Protein AF-A0A5K1EPN8-F1 (afdb_monomer_lite)

InterPro domains:
  IPR013103 Reverse transcriptase, RNA-dependent DNA polymerase [PF07727] (4-87)

Structure (mmCIF, N/CA/C/O backbone):
data_AF-A0A5K1EPN8-F1
#
_entry.id   AF-A0A5K1EPN8-F1
#
loop_
_atom_site.group_PDB
_atom_site.id
_atom_site.type_symbol
_atom_site.label_atom_id
_atom_site.label_alt_id
_atom_site.label_comp_id
_atom_site.label_asym_id
_atom_site.label_entity_id
_atom_site.label_seq_id
_atom_site.pdbx_PDB_ins_code
_atom_site.Cartn_x
_atom_site.Cartn_y
_atom_site.Cartn_z
_atom_site.occupancy
_atom_site.B_iso_or_equiv
_atom_site.auth_seq_id
_atom_site.auth_comp_id
_atom_site.auth_asym_id
_atom_site.auth_atom_id
_atom_site.pdbx_PDB_model_num
ATOM 1 N N . MET A 1 1 ? -14.863 -2.060 19.310 1.00 61.34 1 MET A N 1
ATOM 2 C CA . MET A 1 1 ? -14.742 -3.478 19.714 1.00 61.34 1 MET A CA 1
ATOM 3 C C . MET A 1 1 ? -13.279 -3.882 19.564 1.00 61.34 1 MET A C 1
ATOM 5 O O . MET A 1 1 ? -12.723 -3.633 18.499 1.00 61.34 1 MET A O 1
ATOM 9 N N . TYR A 1 2 ? -12.636 -4.399 20.612 1.00 72.69 2 TYR A N 1
ATOM 10 C CA . TYR A 1 2 ? -11.246 -4.876 20.567 1.00 72.69 2 TYR A CA 1
ATOM 11 C C . TYR A 1 2 ? -11.211 -6.408 20.641 1.00 72.69 2 TYR A C 1
ATOM 13 O O . TYR A 1 2 ? -12.143 -7.034 21.139 1.00 72.69 2 TYR A O 1
ATOM 21 N N . THR A 1 3 ? -10.145 -7.013 20.128 1.00 82.75 3 THR A N 1
ATOM 22 C CA . THR A 1 3 ? -9.907 -8.461 20.173 1.00 82.75 3 THR A CA 1
ATOM 23 C C . THR A 1 3 ? -8.690 -8.739 21.043 1.00 82.75 3 THR A C 1
ATOM 25 O O . THR A 1 3 ? -7.659 -8.088 20.884 1.00 82.75 3 THR A O 1
ATOM 28 N N . ILE A 1 4 ? -8.780 -9.713 21.945 1.00 88.75 4 ILE A N 1
ATOM 29 C CA . ILE A 1 4 ? -7.656 -10.132 22.789 1.00 88.75 4 ILE A CA 1
ATOM 30 C C . ILE A 1 4 ? -6.889 -11.234 22.057 1.00 88.75 4 ILE A C 1
ATOM 32 O O . ILE A 1 4 ? -7.480 -12.209 21.595 1.00 88.75 4 ILE A O 1
ATOM 36 N N . LYS A 1 5 ? -5.573 -11.071 21.918 1.00 90.00 5 LYS A N 1
ATOM 37 C CA . LYS A 1 5 ? -4.678 -12.154 21.510 1.00 90.00 5 LYS A CA 1
ATOM 38 C C . LYS A 1 5 ? -4.115 -12.817 22.755 1.00 90.00 5 LYS A C 1
ATOM 40 O O . LYS A 1 5 ? -3.587 -12.123 23.622 1.00 90.00 5 LYS A O 1
ATOM 45 N N . TYR A 1 6 ? -4.214 -14.137 22.803 1.00 95.12 6 TYR A N 1
ATOM 46 C CA . TYR A 1 6 ? -3.684 -14.964 23.879 1.00 95.12 6 TYR A CA 1
ATOM 47 C C . TYR A 1 6 ? -2.429 -15.698 23.408 1.00 95.12 6 TYR A C 1
ATOM 49 O O . TYR A 1 6 ? -2.304 -16.042 22.231 1.00 95.12 6 TYR A O 1
ATOM 57 N N . LYS A 1 7 ? -1.507 -15.932 24.336 1.00 92.62 7 LYS A N 1
ATOM 58 C CA . LYS A 1 7 ? -0.352 -16.807 24.149 1.00 92.62 7 LYS A CA 1
ATOM 59 C C . LYS A 1 7 ? -0.788 -18.283 24.197 1.00 92.62 7 LYS A C 1
ATOM 61 O O . LYS A 1 7 ? -1.894 -18.573 24.655 1.00 92.62 7 LYS A O 1
ATOM 66 N N . PRO A 1 8 ? 0.073 -19.233 23.780 1.00 92.94 8 PRO A N 1
ATOM 67 C CA . PRO A 1 8 ? -0.227 -20.665 23.875 1.00 92.94 8 PRO A CA 1
ATOM 68 C C . PRO A 1 8 ? -0.536 -21.157 25.299 1.00 92.94 8 PRO A C 1
ATOM 70 O O . PRO A 1 8 ? -1.241 -22.145 25.455 1.00 92.94 8 PRO A O 1
ATOM 73 N N . ASP A 1 9 ? -0.038 -20.462 26.326 1.00 93.06 9 ASP A N 1
ATOM 74 C CA . ASP A 1 9 ? -0.295 -20.743 27.746 1.00 93.06 9 ASP A CA 1
ATOM 75 C C . ASP A 1 9 ? -1.625 -20.156 28.269 1.00 93.06 9 ASP A C 1
ATOM 77 O O . ASP A 1 9 ? -1.941 -20.290 29.448 1.00 93.06 9 ASP A O 1
ATOM 81 N N . GLY A 1 10 ? -2.407 -19.488 27.412 1.00 90.75 10 GLY A N 1
ATOM 82 C CA . GLY A 1 10 ? -3.677 -18.854 27.772 1.00 90.75 10 GLY A CA 1
ATOM 83 C C . GLY A 1 10 ? -3.547 -17.465 28.407 1.00 90.75 10 GLY A C 1
ATOM 84 O O . GLY A 1 10 ? 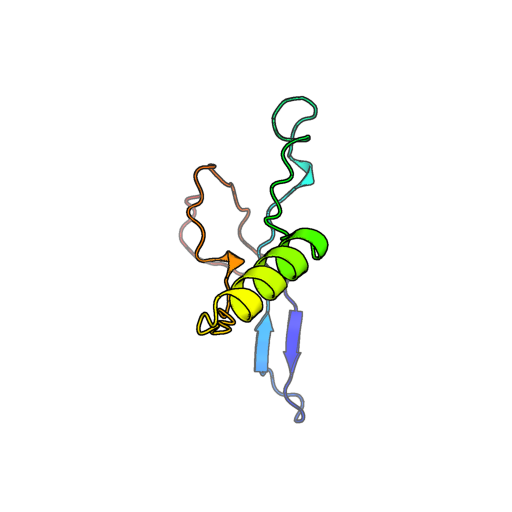-4.564 -16.814 28.644 1.00 90.75 10 GLY A O 1
ATOM 85 N N . SER A 1 11 ? -2.330 -16.963 28.642 1.00 93.75 11 SER A N 1
ATOM 86 C CA . SER A 1 11 ? -2.123 -15.594 29.126 1.00 93.75 11 SER A CA 1
ATOM 87 C C . SER A 1 11 ? -2.361 -14.558 28.021 1.00 93.75 11 SER A C 1
ATOM 89 O O . SER A 1 11 ? -2.240 -14.843 26.827 1.00 93.75 11 SER A O 1
ATOM 91 N N . VAL A 1 12 ? -2.717 -13.328 28.400 1.00 91.62 12 VAL A N 1
ATOM 92 C CA . VAL A 1 12 ? -2.949 -12.241 27.436 1.00 91.62 12 VAL A CA 1
ATOM 93 C C . VAL A 1 12 ? -1.619 -11.819 26.798 1.00 91.62 12 VAL A C 1
ATOM 95 O O . VAL A 1 12 ? -0.701 -11.373 27.481 1.00 91.62 12 VAL A O 1
ATOM 98 N N . GLU A 1 13 ? -1.512 -11.945 25.472 1.00 91.88 13 GLU A N 1
ATOM 99 C CA . GLU A 1 13 ? -0.378 -11.449 24.679 1.00 91.88 13 GLU A CA 1
ATOM 100 C C . GLU A 1 13 ? -0.533 -9.948 24.415 1.00 91.88 13 GLU A C 1
ATOM 102 O O . GLU A 1 13 ? 0.390 -9.174 24.654 1.00 91.88 13 GLU A O 1
ATOM 107 N N . ARG A 1 14 ? -1.695 -9.535 23.885 1.00 87.06 14 ARG A N 1
ATOM 108 C CA . ARG A 1 14 ? -1.993 -8.132 23.548 1.00 87.06 14 ARG A CA 1
ATOM 109 C C . ARG A 1 14 ? -3.470 -7.893 23.259 1.00 87.06 14 ARG A C 1
ATOM 111 O O . ARG A 1 14 ? -4.150 -8.743 22.685 1.00 87.06 14 ARG A O 1
ATOM 118 N N . TYR A 1 15 ? -3.921 -6.674 23.533 1.00 83.62 15 TYR A N 1
ATOM 119 C CA . TYR A 1 15 ? -5.199 -6.151 23.057 1.00 83.62 15 TYR A CA 1
ATOM 120 C C . TYR A 1 15 ? -5.013 -5.564 21.656 1.00 83.62 15 TYR A C 1
ATOM 122 O O . TYR A 1 15 ? -4.148 -4.722 21.426 1.00 83.62 15 TYR A O 1
ATOM 130 N N . LYS A 1 16 ? -5.800 -6.036 20.690 1.00 80.25 16 LYS A N 1
ATOM 131 C CA . LYS A 1 16 ? -5.752 -5.598 19.296 1.00 80.25 16 LYS A CA 1
ATOM 132 C C . LYS A 1 16 ? -7.049 -4.885 18.943 1.00 80.25 16 LYS A C 1
ATOM 134 O O . LYS A 1 16 ? -8.104 -5.507 18.866 1.00 80.25 16 LYS A O 1
ATOM 139 N N . ALA A 1 17 ? -6.951 -3.598 18.645 1.00 76.81 17 ALA A N 1
ATOM 140 C CA . ALA A 1 17 ? -7.997 -2.846 17.965 1.00 76.81 17 ALA A CA 1
ATOM 141 C C . ALA A 1 17 ? -7.540 -2.526 16.535 1.00 76.81 17 ALA A C 1
ATOM 143 O O . ALA A 1 17 ? -6.344 -2.410 16.266 1.00 76.81 17 ALA A O 1
ATOM 144 N N . ARG A 1 18 ? -8.487 -2.426 15.599 1.00 71.31 18 ARG A N 1
ATOM 145 C CA . ARG A 1 18 ? -8.236 -1.881 14.260 1.00 71.31 18 ARG A CA 1
ATOM 146 C C . ARG A 1 18 ? -8.940 -0.535 14.169 1.00 71.31 18 ARG A C 1
ATOM 148 O O . ARG A 1 18 ? -10.150 -0.483 14.374 1.00 71.31 18 ARG A O 1
ATOM 155 N N . LEU A 1 19 ? -8.189 0.515 13.858 1.00 70.62 19 LEU A N 1
ATOM 156 C CA . LEU A 1 19 ? -8.755 1.778 13.401 1.00 70.62 19 LEU A CA 1
ATOM 157 C C . LEU A 1 19 ? -9.034 1.629 11.907 1.00 70.62 19 LEU A C 1
ATOM 159 O O . LEU A 1 19 ? -8.160 1.204 11.152 1.00 70.62 19 LEU A O 1
ATOM 163 N N . VAL A 1 20 ? -10.268 1.895 11.500 1.00 66.25 20 VAL A N 1
ATOM 164 C CA . VAL A 1 20 ? -10.700 1.805 10.104 1.00 66.25 20 VAL A CA 1
ATOM 165 C C . VAL A 1 20 ? -11.508 3.056 9.810 1.00 66.25 20 VAL A C 1
ATOM 167 O O . VAL A 1 20 ? -12.409 3.393 10.579 1.00 66.25 20 VAL A O 1
ATOM 170 N N . ALA A 1 21 ? -11.189 3.735 8.708 1.00 65.81 21 ALA A N 1
ATOM 171 C CA . ALA A 1 21 ? -11.990 4.850 8.229 1.00 65.81 21 ALA A CA 1
ATOM 172 C C . ALA A 1 21 ? -13.431 4.380 7.983 1.00 65.81 21 ALA A C 1
ATOM 174 O O . ALA A 1 21 ? -13.678 3.301 7.436 1.00 65.81 21 ALA A O 1
ATOM 175 N N . LYS A 1 22 ? -14.402 5.188 8.401 1.00 64.56 22 LYS A N 1
ATOM 176 C CA . LYS A 1 22 ? -15.827 4.875 8.294 1.00 64.56 22 LYS A CA 1
ATOM 177 C C . LYS A 1 22 ? -16.295 5.082 6.849 1.00 64.56 22 LYS A C 1
ATOM 179 O O . LYS A 1 22 ? -17.035 6.005 6.567 1.00 64.56 22 LYS A O 1
ATOM 184 N N . GLY A 1 23 ? -15.870 4.234 5.911 1.00 58.59 23 GLY A N 1
ATOM 185 C CA . GLY A 1 23 ? -16.055 4.456 4.465 1.00 58.59 23 GLY A CA 1
ATOM 186 C C . GLY A 1 23 ? -17.504 4.667 3.990 1.00 58.59 23 GLY A C 1
ATOM 187 O O . GLY A 1 23 ? -17.718 5.212 2.914 1.00 58.59 23 GLY A O 1
ATOM 188 N N . PHE A 1 24 ? -18.503 4.299 4.795 1.00 57.31 24 PHE A N 1
ATOM 189 C CA . PHE A 1 24 ? -19.920 4.547 4.514 1.00 57.31 24 PHE A CA 1
ATOM 190 C C . PHE A 1 24 ? -20.400 5.972 4.835 1.00 57.31 24 PHE A C 1
ATOM 192 O O . PHE A 1 24 ? -21.545 6.298 4.537 1.00 57.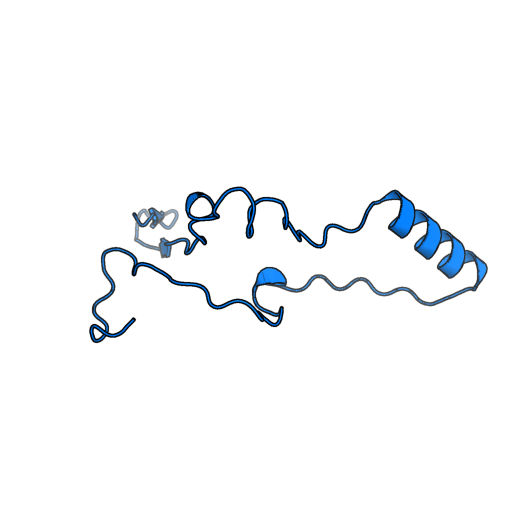31 24 PHE A O 1
ATOM 199 N N . SER A 1 25 ? -19.567 6.823 5.446 1.00 59.12 25 SER A N 1
ATOM 200 C CA . SER A 1 25 ? -19.855 8.258 5.583 1.00 59.12 25 SER A CA 1
ATOM 201 C C . SER A 1 25 ? -19.506 9.060 4.326 1.00 59.12 25 SER A C 1
ATOM 203 O O . SER A 1 25 ? -19.778 10.259 4.290 1.00 59.12 25 SER A O 1
ATOM 205 N N . LYS A 1 26 ? -18.940 8.420 3.290 1.00 59.19 26 LYS A N 1
ATOM 206 C CA . LYS A 1 26 ? 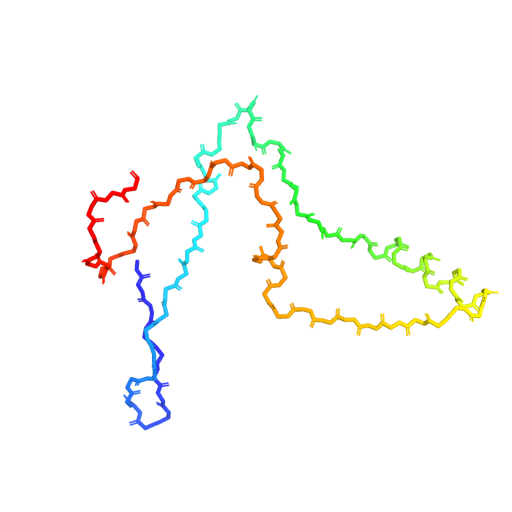-18.740 9.035 1.972 1.00 59.19 26 LYS A CA 1
ATOM 207 C C . LYS A 1 26 ? -20.099 9.342 1.337 1.00 59.19 26 LYS A C 1
ATOM 209 O O . LYS A 1 26 ? -20.935 8.452 1.182 1.00 59.19 26 LYS A O 1
ATOM 214 N N . LYS A 1 27 ? -20.326 10.604 0.965 1.00 61.31 27 LYS A N 1
ATOM 215 C CA . LYS A 1 27 ? -21.562 11.041 0.300 1.00 61.31 27 LYS A CA 1
ATOM 216 C C . LYS A 1 27 ? -21.505 10.709 -1.193 1.00 61.31 27 LYS A C 1
ATOM 218 O O . LYS A 1 27 ? -20.515 11.005 -1.862 1.00 61.31 27 LYS A O 1
ATOM 223 N N . TYR A 1 28 ? -22.579 10.116 -1.719 1.00 55.56 28 TYR A N 1
ATOM 224 C CA . TYR A 1 28 ? -22.748 9.901 -3.159 1.00 55.56 28 TYR A CA 1
ATOM 225 C C . TYR A 1 28 ? -22.651 11.244 -3.902 1.00 55.56 28 TYR A C 1
ATOM 227 O O . TYR A 1 28 ? -23.367 12.182 -3.560 1.00 55.56 28 TYR A O 1
ATOM 235 N N . GLY A 1 29 ? -21.752 11.336 -4.888 1.00 61.78 29 GLY A N 1
ATOM 236 C CA . GLY A 1 29 ? -21.528 12.551 -5.684 1.00 61.78 29 GLY A CA 1
ATOM 237 C C . GLY A 1 29 ? -20.477 13.535 -5.151 1.00 61.78 29 GLY A C 1
ATOM 238 O O . GLY A 1 29 ? -20.272 14.557 -5.794 1.00 61.78 29 GLY A O 1
ATOM 239 N N . ILE A 1 30 ? -19.817 13.240 -4.023 1.00 66.81 30 ILE A N 1
ATOM 240 C CA . ILE A 1 30 ? -18.682 14.031 -3.507 1.00 66.81 30 ILE A CA 1
ATOM 241 C C . ILE A 1 30 ? -17.425 13.145 -3.505 1.00 66.81 30 ILE A C 1
ATOM 243 O O . ILE A 1 30 ? -16.642 13.220 -4.440 1.00 66.81 30 ILE A O 1
ATOM 247 N N . ASP A 1 31 ? -17.327 12.181 -2.582 1.00 58.75 31 ASP A N 1
ATOM 248 C CA . ASP A 1 31 ? -16.103 11.365 -2.394 1.00 58.75 31 ASP A CA 1
ATOM 249 C C . ASP A 1 31 ? -16.304 9.870 -2.700 1.00 58.75 31 ASP A C 1
ATOM 251 O O . ASP A 1 31 ? -15.418 9.037 -2.480 1.00 58.75 31 ASP A O 1
ATOM 255 N N . TYR A 1 32 ? -17.514 9.490 -3.131 1.00 58.38 32 TYR A N 1
ATOM 256 C CA . TYR A 1 32 ? -17.922 8.086 -3.287 1.00 58.38 32 TYR A CA 1
ATOM 257 C C . TYR A 1 32 ? -17.272 7.395 -4.498 1.00 58.38 32 TYR A C 1
ATOM 259 O O . TYR A 1 32 ? -17.055 6.186 -4.469 1.00 58.38 32 TYR A O 1
ATOM 267 N N . LEU A 1 33 ? -16.952 8.146 -5.559 1.00 55.84 33 LEU A N 1
ATOM 268 C CA . LEU A 1 33 ? -16.330 7.608 -6.779 1.00 55.84 33 LEU A CA 1
ATOM 269 C C . LEU A 1 33 ? -14.796 7.601 -6.717 1.00 55.84 33 LEU A C 1
ATOM 271 O O . LEU A 1 33 ? -14.151 6.894 -7.490 1.00 55.84 33 LEU A O 1
ATOM 275 N N . GLU A 1 34 ? -14.213 8.324 -5.765 1.00 55.84 34 GLU A N 1
ATOM 276 C CA . GLU A 1 34 ? -12.773 8.368 -5.546 1.00 55.84 34 GLU A CA 1
ATOM 277 C C . GLU A 1 34 ? -12.356 7.229 -4.607 1.00 55.84 34 GLU A C 1
ATOM 279 O O . GLU A 1 34 ? -12.265 7.348 -3.382 1.00 55.84 34 GLU A O 1
ATOM 284 N N . SER A 1 35 ? -12.166 6.048 -5.198 1.00 54.00 35 SER A N 1
ATOM 285 C CA . SER A 1 35 ? -11.450 4.936 -4.568 1.00 54.00 35 SER A CA 1
ATOM 286 C C . SER A 1 35 ? -10.033 4.872 -5.124 1.00 54.00 35 SER A C 1
ATOM 288 O O . SER A 1 35 ? -9.738 4.097 -6.034 1.00 54.00 35 SER A O 1
ATOM 290 N N . PHE A 1 36 ? -9.137 5.678 -4.558 1.00 54.03 36 PHE A N 1
ATOM 291 C CA . PHE A 1 36 ? -7.706 5.590 -4.829 1.00 54.03 36 PHE A CA 1
ATOM 292 C C . PHE A 1 36 ? -7.081 4.505 -3.953 1.00 54.03 36 PHE A C 1
ATOM 294 O O . PHE A 1 36 ? -6.444 4.767 -2.939 1.00 54.03 36 PHE A O 1
ATOM 301 N N . ALA A 1 37 ? -7.267 3.245 -4.342 1.00 56.91 37 ALA A N 1
ATOM 302 C CA . ALA A 1 37 ? -6.350 2.199 -3.914 1.00 56.91 37 ALA A CA 1
ATOM 303 C C . ALA A 1 37 ? -5.203 2.172 -4.938 1.00 56.91 37 ALA A C 1
ATOM 305 O O . ALA A 1 37 ? -5.460 1.825 -6.096 1.00 56.91 37 ALA A O 1
ATOM 306 N N . PRO A 1 38 ? -3.957 2.533 -4.573 1.00 60.03 38 PRO A N 1
ATOM 307 C CA . PRO A 1 38 ? -2.817 2.480 -5.483 1.00 60.03 38 PRO A CA 1
ATOM 308 C C . PRO A 1 38 ? -2.406 1.019 -5.714 1.00 60.03 38 PRO A C 1
ATOM 310 O O . PRO A 1 38 ? -1.383 0.538 -5.235 1.00 60.03 38 PRO A O 1
ATOM 313 N N . VAL A 1 39 ? -3.241 0.268 -6.432 1.00 69.69 39 VAL A N 1
ATOM 314 C CA . VAL A 1 39 ? -2.963 -1.113 -6.820 1.00 69.69 39 VAL A CA 1
ATOM 315 C C . VAL A 1 39 ? -2.387 -1.088 -8.225 1.00 69.69 39 VAL A C 1
ATOM 317 O O . VAL A 1 39 ? -3.097 -0.888 -9.214 1.00 69.69 39 VAL A O 1
ATOM 320 N N . ALA A 1 40 ? -1.076 -1.301 -8.325 1.00 81.50 40 ALA A N 1
ATOM 321 C CA . ALA A 1 40 ? -0.416 -1.438 -9.612 1.00 81.50 40 ALA A CA 1
ATOM 322 C C . ALA A 1 40 ? -1.027 -2.609 -10.403 1.00 81.50 40 ALA A C 1
ATOM 324 O O . ALA A 1 40 ? -1.133 -3.738 -9.918 1.00 81.50 40 ALA A O 1
ATOM 325 N N . LYS A 1 41 ? -1.418 -2.360 -11.658 1.00 87.38 41 LYS A N 1
ATOM 326 C CA . LYS A 1 41 ? -1.922 -3.418 -12.542 1.00 87.38 41 LYS A CA 1
ATOM 327 C C . LYS A 1 41 ? -0.770 -4.331 -12.954 1.00 87.38 41 LYS A C 1
ATOM 329 O O . LYS A 1 41 ? 0.220 -3.867 -13.516 1.00 87.38 41 LYS A O 1
ATOM 334 N N . MET A 1 42 ? -0.950 -5.643 -12.806 1.00 90.44 42 MET A N 1
ATOM 335 C CA . MET A 1 42 ? 0.082 -6.637 -13.142 1.00 90.44 42 MET A CA 1
ATOM 336 C C . MET A 1 42 ? 0.567 -6.554 -14.602 1.00 90.44 42 MET A C 1
ATOM 338 O O . MET A 1 42 ? 1.722 -6.848 -14.891 1.00 90.44 42 MET A O 1
ATOM 342 N N . LYS A 1 43 ? -0.292 -6.106 -15.531 1.00 93.44 43 LYS A N 1
ATOM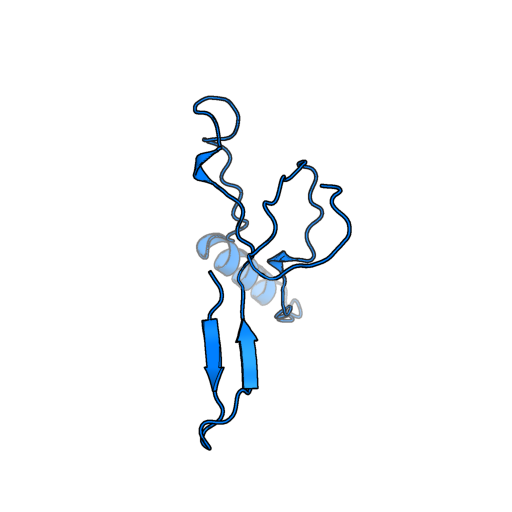 343 C CA . LYS A 1 43 ? 0.098 -5.862 -16.931 1.00 93.44 43 LYS A CA 1
ATOM 344 C C . LYS A 1 43 ? 1.213 -4.815 -17.042 1.00 93.44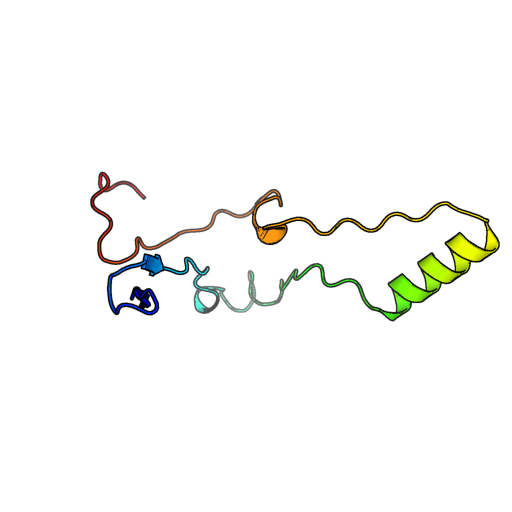 43 LYS A C 1
ATOM 346 O O . LYS A 1 43 ? 2.166 -5.032 -17.777 1.00 93.44 43 LYS A O 1
ATOM 351 N N . ILE A 1 44 ? 1.111 -3.722 -16.285 1.00 92.62 44 ILE A N 1
ATOM 352 C CA . ILE A 1 44 ? 2.105 -2.640 -16.274 1.00 92.62 44 ILE A CA 1
ATOM 353 C C . ILE A 1 44 ? 3.404 -3.140 -15.639 1.00 92.62 44 ILE A C 1
ATOM 355 O O . ILE A 1 44 ? 4.471 -2.951 -16.212 1.00 92.62 44 ILE A O 1
ATOM 359 N N . VAL A 1 45 ? 3.306 -3.858 -14.513 1.00 92.62 45 VAL A N 1
ATOM 360 C CA . VAL A 1 45 ? 4.470 -4.455 -13.833 1.00 92.62 45 VAL A CA 1
ATOM 361 C C . VAL A 1 45 ? 5.268 -5.347 -14.788 1.00 92.62 45 VAL A C 1
ATOM 363 O O . VAL A 1 45 ? 6.481 -5.199 -14.896 1.00 92.62 45 VAL A O 1
ATOM 366 N N . ARG A 1 46 ? 4.591 -6.221 -15.546 1.00 94.94 46 ARG A N 1
ATOM 367 C CA . ARG A 1 46 ? 5.247 -7.098 -16.530 1.00 94.94 46 ARG A CA 1
ATOM 368 C C . ARG A 1 46 ? 5.954 -6.316 -17.635 1.00 94.94 46 ARG A C 1
ATOM 370 O O . ARG A 1 46 ? 7.082 -6.658 -17.962 1.00 94.94 46 ARG A O 1
ATOM 377 N N . VAL A 1 47 ? 5.329 -5.267 -18.175 1.00 96.12 47 VAL A N 1
ATOM 378 C CA . VAL A 1 47 ? 5.951 -4.414 -19.207 1.00 96.12 47 VAL A CA 1
ATOM 379 C C . VAL A 1 47 ? 7.220 -3.747 -18.674 1.00 96.12 47 VAL A C 1
ATOM 381 O O . VAL A 1 47 ? 8.256 -3.796 -19.335 1.00 96.12 47 VAL A O 1
ATOM 384 N N . VAL A 1 48 ? 7.170 -3.180 -17.466 1.00 95.06 48 VAL A N 1
ATOM 385 C CA . VAL A 1 48 ? 8.337 -2.547 -16.829 1.00 95.06 48 VAL A CA 1
ATOM 386 C C . VAL A 1 48 ? 9.451 -3.566 -16.582 1.00 95.06 48 VAL A C 1
ATOM 388 O O . VAL A 1 48 ? 10.606 -3.280 -16.885 1.00 95.06 48 VAL A O 1
ATOM 391 N N . MET A 1 49 ? 9.121 -4.773 -16.111 1.00 95.38 49 MET A N 1
ATOM 392 C CA . MET A 1 49 ? 10.104 -5.848 -15.940 1.00 95.38 49 MET A CA 1
ATOM 393 C C . MET A 1 49 ? 10.745 -6.270 -17.266 1.00 95.38 49 MET A C 1
ATOM 395 O O . MET A 1 49 ? 11.962 -6.420 -17.331 1.00 95.38 49 MET A O 1
ATOM 399 N N . SER A 1 50 ? 9.955 -6.440 -18.330 1.00 96.62 50 SER A N 1
ATOM 400 C CA . SER A 1 50 ? 10.484 -6.776 -19.657 1.00 96.62 50 SER A CA 1
ATOM 401 C C . SER A 1 50 ? 11.450 -5.704 -20.162 1.00 96.62 50 SER A C 1
ATOM 403 O O . SER A 1 50 ? 12.527 -6.039 -20.648 1.00 96.62 50 SER A O 1
ATOM 405 N N . LEU A 1 51 ? 11.110 -4.424 -19.988 1.00 97.12 51 LEU A N 1
ATOM 406 C CA . LEU A 1 51 ? 11.992 -3.310 -20.339 1.00 97.12 51 LEU A CA 1
ATOM 407 C C . LEU A 1 51 ? 13.274 -3.303 -19.503 1.00 97.12 51 LEU A C 1
ATOM 409 O O . LEU A 1 51 ? 14.353 -3.126 -20.061 1.00 97.12 51 LEU A O 1
ATOM 413 N N . ALA A 1 52 ? 13.170 -3.534 -18.194 1.00 96.81 52 ALA A N 1
ATOM 414 C CA . ALA A 1 52 ? 14.324 -3.593 -17.306 1.00 96.81 52 ALA A CA 1
ATOM 415 C C . ALA A 1 52 ? 15.298 -4.705 -17.720 1.00 96.81 52 ALA A C 1
ATOM 417 O O . ALA A 1 52 ? 16.496 -4.457 -17.803 1.00 96.81 52 ALA A O 1
ATOM 418 N N . VAL A 1 53 ? 14.794 -5.894 -18.067 1.00 96.88 53 VAL A N 1
ATOM 419 C CA . VAL A 1 53 ? 15.625 -7.000 -18.572 1.00 96.88 53 VAL A CA 1
ATOM 420 C C . VAL A 1 53 ? 16.265 -6.644 -19.916 1.00 96.88 53 VAL A C 1
ATOM 422 O O . VAL A 1 53 ? 17.469 -6.813 -20.072 1.00 96.88 53 VAL A O 1
ATOM 425 N N . MET A 1 54 ? 15.499 -6.094 -20.866 1.00 97.44 54 MET A N 1
ATOM 426 C CA . MET A 1 54 ? 16.021 -5.685 -22.182 1.00 97.44 54 MET A CA 1
ATOM 427 C C . MET A 1 54 ? 17.097 -4.596 -22.106 1.00 97.44 54 MET A C 1
ATOM 429 O O . MET A 1 54 ? 17.895 -4.454 -23.028 1.00 97.44 54 MET A O 1
ATOM 433 N N . LYS A 1 55 ? 17.077 -3.782 -21.049 1.00 96.88 55 LYS A N 1
ATOM 434 C CA . LYS A 1 55 ? 18.022 -2.685 -20.819 1.00 96.88 55 LYS A CA 1
ATOM 435 C C . LYS A 1 55 ? 19.096 -3.025 -19.787 1.00 96.88 55 LYS A C 1
ATOM 437 O O . LYS A 1 55 ? 19.852 -2.135 -19.411 1.00 96.88 55 LYS A O 1
ATOM 442 N N . GLU A 1 56 ? 19.140 -4.275 -19.326 1.00 95.94 56 GLU A N 1
ATOM 443 C CA . GLU A 1 56 ? 20.072 -4.756 -18.299 1.00 95.94 56 GLU A CA 1
ATOM 444 C C . GLU A 1 56 ? 20.041 -3.912 -17.009 1.00 95.94 56 GLU A C 1
ATOM 446 O O . GLU A 1 56 ? 21.047 -3.701 -16.328 1.00 95.94 56 GLU A O 1
ATOM 451 N N . TRP A 1 57 ? 18.862 -3.404 -16.648 1.00 97.50 57 TRP A N 1
ATOM 452 C CA . TRP A 1 57 ? 18.676 -2.624 -15.432 1.00 97.50 57 TRP A CA 1
ATOM 453 C C . TRP A 1 57 ? 18.687 -3.520 -14.197 1.00 97.50 57 TRP A C 1
ATOM 455 O O . TRP A 1 57 ? 18.009 -4.548 -14.131 1.00 97.50 57 TRP A O 1
ATOM 465 N N . ARG A 1 58 ? 19.414 -3.085 -13.164 1.00 94.25 58 ARG A N 1
ATOM 466 C CA . ARG A 1 58 ? 19.362 -3.723 -11.846 1.00 94.25 58 ARG A CA 1
ATOM 467 C C . ARG A 1 58 ? 18.013 -3.436 -11.196 1.00 94.25 58 ARG A C 1
ATOM 469 O O . ARG A 1 58 ? 17.651 -2.279 -10.999 1.00 94.25 58 ARG A O 1
ATOM 476 N N . MET A 1 59 ? 17.294 -4.496 -10.844 1.00 93.12 59 MET A N 1
ATOM 477 C CA . MET A 1 59 ? 16.021 -4.415 -10.133 1.00 93.12 59 MET A CA 1
ATOM 478 C C . MET A 1 59 ? 16.212 -4.778 -8.661 1.00 93.12 59 MET A C 1
ATOM 480 O O . MET A 1 59 ? 16.913 -5.737 -8.341 1.00 93.12 59 MET A O 1
ATOM 484 N N . TYR A 1 60 ? 15.540 -4.041 -7.779 1.00 92.19 60 TYR A N 1
ATOM 485 C CA . TYR A 1 60 ? 15.489 -4.317 -6.346 1.00 92.19 60 TYR A CA 1
ATOM 486 C C . TYR A 1 60 ? 14.030 -4.398 -5.908 1.00 92.19 60 TYR A C 1
ATOM 488 O O . TYR A 1 60 ? 13.198 -3.610 -6.357 1.00 92.19 60 TYR A O 1
ATOM 496 N N . GLN A 1 61 ? 13.720 -5.349 -5.031 1.00 90.19 61 GLN A N 1
ATOM 497 C CA . GLN A 1 61 ? 12.399 -5.485 -4.430 1.00 90.19 61 GLN A CA 1
ATOM 498 C C . GLN A 1 61 ? 12.442 -4.938 -3.004 1.00 90.19 61 GLN A C 1
ATOM 500 O O . GLN A 1 61 ? 13.292 -5.340 -2.212 1.00 90.19 61 GLN A O 1
ATOM 505 N N . LEU A 1 62 ? 11.513 -4.040 -2.680 1.00 87.62 62 LEU A N 1
ATOM 506 C CA . LEU A 1 62 ? 11.336 -3.489 -1.341 1.00 87.62 62 LEU A CA 1
ATOM 507 C C . LEU A 1 62 ? 9.923 -3.814 -0.854 1.00 87.62 62 LEU A C 1
ATOM 509 O O . LEU A 1 62 ? 8.948 -3.443 -1.503 1.00 87.62 62 LEU A O 1
ATOM 513 N N . ASP A 1 63 ? 9.822 -4.494 0.285 1.00 86.19 63 ASP A N 1
ATOM 514 C CA . ASP A 1 63 ? 8.562 -4.701 1.000 1.00 86.19 63 ASP A CA 1
ATOM 515 C C . ASP A 1 63 ? 8.558 -3.831 2.262 1.00 86.19 63 ASP A C 1
ATOM 517 O O . ASP A 1 63 ? 9.336 -4.050 3.196 1.00 86.19 63 ASP A O 1
ATOM 521 N N . VAL A 1 64 ? 7.722 -2.791 2.267 1.00 80.56 64 VAL A N 1
ATOM 522 C CA . VAL A 1 64 ? 7.655 -1.818 3.362 1.00 80.56 64 VAL A CA 1
ATOM 523 C C . VAL A 1 64 ? 6.598 -2.258 4.365 1.00 80.56 64 VAL A C 1
ATOM 525 O O . VAL A 1 64 ? 5.396 -2.271 4.081 1.00 80.56 64 VAL A O 1
ATOM 528 N N . ARG A 1 65 ? 7.034 -2.544 5.596 1.00 80.88 65 ARG A N 1
ATOM 529 C CA . ARG A 1 65 ? 6.111 -2.773 6.713 1.00 80.88 65 ARG A CA 1
ATOM 530 C C . ARG A 1 65 ? 5.279 -1.513 6.939 1.00 80.88 65 ARG A C 1
ATOM 532 O O . ARG A 1 65 ? 5.828 -0.440 7.154 1.00 80.88 65 ARG A O 1
ATOM 539 N N . ASN A 1 66 ? 3.957 -1.665 6.937 1.00 69.19 66 ASN A N 1
ATOM 540 C CA . ASN A 1 66 ? 2.996 -0.569 7.087 1.00 69.19 66 ASN A CA 1
ATOM 541 C C . ASN A 1 66 ? 3.038 0.476 5.954 1.00 69.19 66 ASN A C 1
ATOM 543 O O . ASN A 1 66 ? 2.875 1.662 6.220 1.00 69.19 66 ASN A O 1
ATOM 547 N N . ALA A 1 67 ? 3.210 0.063 4.693 1.00 67.19 67 ALA A N 1
ATOM 548 C CA . ALA A 1 67 ? 3.181 0.973 3.537 1.00 67.19 67 ALA A CA 1
ATOM 549 C C . ALA A 1 67 ? 1.965 1.930 3.517 1.00 67.19 67 ALA A C 1
ATOM 551 O O . ALA A 1 67 ? 2.104 3.084 3.136 1.00 67.19 67 ALA A O 1
ATOM 552 N N . PHE A 1 68 ? 0.804 1.490 4.017 1.00 63.47 68 PHE A N 1
ATOM 553 C CA . PHE A 1 68 ? -0.403 2.320 4.142 1.00 63.47 68 PHE A CA 1
ATOM 554 C C . PHE A 1 68 ? -0.278 3.507 5.109 1.00 63.47 68 PHE A C 1
ATOM 556 O O . PHE A 1 68 ? -1.054 4.445 4.999 1.00 63.47 68 PHE A O 1
ATOM 563 N N . LEU A 1 69 ? 0.648 3.461 6.070 1.00 64.94 69 LEU A N 1
ATOM 564 C CA . LEU A 1 69 ? 0.827 4.514 7.078 1.00 64.94 69 LEU A CA 1
ATOM 565 C C . LEU A 1 69 ? 1.877 5.559 6.676 1.00 64.94 69 LEU A C 1
ATOM 567 O O . LEU A 1 69 ? 2.065 6.519 7.410 1.00 64.94 69 LEU A O 1
ATOM 571 N N . ASN A 1 70 ? 2.577 5.358 5.555 1.00 67.44 70 ASN A N 1
ATOM 572 C CA . ASN A 1 70 ? 3.643 6.251 5.084 1.00 67.44 70 ASN A CA 1
ATOM 573 C C . ASN A 1 70 ? 3.218 7.098 3.870 1.00 67.44 70 ASN A C 1
ATOM 575 O O . ASN A 1 70 ? 4.074 7.667 3.201 1.00 67.44 70 ASN A O 1
ATOM 579 N N . GLY A 1 71 ? 1.926 7.117 3.534 1.00 69.56 71 GLY A N 1
ATOM 580 C CA . GLY A 1 71 ? 1.391 8.027 2.526 1.00 69.56 71 GLY A CA 1
ATOM 581 C C . GLY A 1 71 ? 0.991 9.342 3.177 1.00 69.56 71 GLY A C 1
ATOM 582 O O . GLY A 1 71 ? 0.395 9.325 4.255 1.00 69.56 71 GLY A O 1
ATOM 583 N N . ASP A 1 72 ? 1.297 10.456 2.520 1.00 68.94 72 ASP A N 1
ATOM 584 C CA . ASP A 1 72 ? 0.739 11.745 2.906 1.00 68.94 72 ASP A CA 1
ATOM 585 C C . ASP A 1 72 ? -0.782 11.692 2.737 1.00 68.94 72 ASP A C 1
ATOM 587 O O . ASP A 1 72 ? -1.303 11.241 1.713 1.00 68.94 72 ASP A O 1
ATOM 591 N N . LEU A 1 73 ? -1.497 12.097 3.783 1.00 70.94 73 LEU A N 1
ATOM 592 C CA . LEU A 1 73 ? -2.948 12.169 3.783 1.00 70.94 73 LEU A CA 1
ATOM 593 C C . LEU A 1 73 ? -3.339 13.634 3.583 1.00 70.94 73 LEU A C 1
ATOM 595 O O . LEU A 1 73 ? -3.234 14.431 4.511 1.00 70.94 73 LEU A O 1
ATOM 599 N N . GLU A 1 74 ? -3.760 13.985 2.369 1.00 69.56 74 GLU A N 1
ATOM 600 C CA . GLU A 1 74 ? -4.250 15.337 2.054 1.00 69.56 74 GLU A CA 1
ATOM 601 C C . GLU A 1 74 ? -5.668 15.584 2.605 1.00 69.56 74 GLU A C 1
ATOM 603 O O . GLU A 1 74 ? -6.067 16.726 2.820 1.00 69.56 74 GLU A O 1
ATOM 608 N N . GLU A 1 75 ? -6.427 14.515 2.861 1.00 69.69 75 GLU A N 1
ATOM 609 C CA . GLU A 1 75 ? -7.810 14.571 3.340 1.00 69.69 75 GLU A CA 1
ATOM 610 C C . GLU A 1 75 ? -7.902 14.640 4.875 1.00 69.69 75 GLU A C 1
ATOM 612 O O . GLU A 1 75 ? -7.230 13.905 5.600 1.00 69.69 75 GLU A O 1
ATOM 617 N N . GLU A 1 76 ? -8.813 15.464 5.399 1.00 69.56 76 GLU A N 1
ATOM 618 C CA . GLU A 1 76 ? -9.133 15.471 6.829 1.00 69.56 76 GLU A CA 1
ATOM 619 C C . GLU A 1 76 ? -10.003 14.252 7.184 1.00 69.56 76 GLU A C 1
ATOM 621 O O . GLU A 1 76 ? -11.126 14.096 6.697 1.00 69.56 76 GLU A O 1
ATOM 626 N N . VAL A 1 77 ? -9.491 13.363 8.041 1.00 69.69 77 VAL A N 1
ATOM 627 C CA . VAL A 1 77 ? -10.186 12.127 8.433 1.00 69.69 77 VAL A CA 1
ATOM 628 C C . VAL A 1 77 ? -10.579 12.174 9.905 1.00 69.69 77 VAL A C 1
ATOM 630 O O . VAL A 1 77 ? -9.731 12.206 10.793 1.00 69.69 77 VAL A O 1
ATOM 633 N N . TYR A 1 78 ? -11.882 12.079 10.169 1.00 70.56 78 TYR A N 1
ATOM 634 C CA . TYR A 1 78 ? -12.424 11.989 11.526 1.00 70.56 78 TYR A CA 1
ATOM 635 C C . TYR A 1 78 ? -12.448 10.542 12.034 1.00 70.56 78 TYR A C 1
ATOM 637 O O . TYR A 1 78 ? -12.889 9.620 11.337 1.00 70.56 78 TYR A O 1
ATOM 645 N N . ILE A 1 79 ? -12.023 10.337 13.283 1.00 71.69 79 ILE A N 1
ATOM 646 C CA . ILE A 1 79 ? -11.981 9.027 13.944 1.00 71.69 79 ILE A CA 1
ATOM 647 C C . ILE A 1 79 ? -12.826 9.086 15.215 1.00 71.69 79 ILE A C 1
ATOM 649 O O . ILE A 1 79 ? -12.711 10.013 16.006 1.00 71.69 79 ILE A O 1
ATOM 653 N N . HIS A 1 80 ? -13.655 8.065 15.440 1.00 70.94 80 HIS A N 1
ATOM 654 C CA . HIS A 1 80 ? -14.240 7.849 16.759 1.00 70.94 80 HIS A CA 1
ATOM 655 C C . HIS A 1 80 ? -13.295 6.979 17.581 1.00 70.94 80 HIS A C 1
ATOM 657 O O . HIS A 1 80 ? -12.908 5.892 17.136 1.00 70.94 80 HIS A O 1
ATOM 663 N N . MET A 1 81 ? -12.958 7.428 18.789 1.00 74.62 81 MET A N 1
ATOM 664 C CA . MET A 1 81 ? -12.034 6.691 19.640 1.00 74.62 81 MET A CA 1
ATOM 665 C C . MET A 1 81 ? -12.566 5.292 19.975 1.00 74.62 81 MET A C 1
ATOM 667 O O . MET A 1 81 ? -13.776 5.105 20.171 1.00 74.62 81 MET A O 1
ATOM 671 N N . PRO A 1 82 ? -11.691 4.270 19.990 1.00 72.19 82 PRO A N 1
ATOM 672 C CA . PRO A 1 82 ? -12.103 2.924 20.336 1.00 72.19 82 PRO A CA 1
ATOM 673 C C . PRO A 1 82 ? -12.507 2.856 21.820 1.00 72.19 82 PRO A C 1
ATOM 675 O O . PRO A 1 82 ? -11.928 3.562 22.646 1.00 72.19 82 PRO A O 1
ATOM 678 N N . PRO A 1 83 ? -13.454 1.971 22.188 1.00 69.81 83 PRO A N 1
ATOM 679 C CA . PRO A 1 83 ? -13.788 1.732 23.590 1.00 69.81 83 PRO A CA 1
ATOM 680 C C . PRO A 1 83 ? -12.539 1.335 24.390 1.00 69.81 83 PRO A C 1
ATOM 682 O O . PRO A 1 83 ? -11.834 0.411 23.975 1.00 69.81 83 PRO A O 1
ATOM 685 N N . GLY A 1 84 ? -12.288 2.011 25.516 1.00 69.12 84 GLY A N 1
ATOM 686 C CA . GLY A 1 84 ? -11.116 1.794 26.378 1.00 69.12 84 GLY A CA 1
ATOM 687 C C . GLY A 1 84 ? -9.959 2.782 26.179 1.00 69.12 84 GLY A C 1
ATOM 688 O O . GLY A 1 84 ? -8.881 2.556 26.719 1.00 69.12 84 GLY A O 1
ATOM 689 N N . TYR A 1 85 ? -10.148 3.850 25.400 1.00 70.25 85 TYR A N 1
ATOM 690 C CA . TYR A 1 85 ? -9.205 4.968 25.349 1.00 70.25 85 TYR A CA 1
ATOM 691 C C . TYR A 1 85 ? -9.595 6.056 26.361 1.00 70.25 85 TYR A C 1
ATOM 693 O O . TYR A 1 85 ? -10.684 6.611 26.262 1.00 70.25 85 TYR A O 1
ATOM 701 N N . GLU A 1 86 ? -8.698 6.366 27.299 1.00 69.44 86 GLU A N 1
ATOM 702 C CA . GLU A 1 86 ? -8.899 7.330 28.401 1.00 69.44 86 GLU A CA 1
ATOM 703 C C . GLU A 1 86 ? -8.087 8.630 28.211 1.00 69.44 86 GLU A C 1
ATOM 705 O O . GLU A 1 86 ? -7.696 9.286 29.173 1.00 69.44 86 GLU A O 1
ATOM 710 N N . GLY A 1 87 ? -7.747 8.991 26.970 1.00 67.31 87 GLY A N 1
ATOM 711 C CA . GLY A 1 87 ? -7.070 10.264 26.694 1.00 67.31 87 GLY A CA 1
ATOM 712 C C . GLY A 1 87 ? -8.026 11.462 26.775 1.00 67.31 87 GLY A C 1
ATOM 713 O O . GLY A 1 87 ? -9.242 11.277 26.700 1.00 67.31 87 GLY A O 1
ATOM 714 N N . PRO A 1 88 ? -7.497 12.692 26.929 1.00 57.19 88 PRO A N 1
ATOM 715 C CA . PRO A 1 88 ? -8.314 13.892 27.083 1.00 57.19 88 PRO A CA 1
ATOM 716 C C . PRO A 1 88 ? -9.265 14.052 25.893 1.00 57.19 88 PRO A C 1
ATOM 718 O O . PRO A 1 88 ? -8.840 13.940 24.744 1.00 57.19 88 PRO A O 1
ATOM 721 N N . GLU A 1 89 ? -10.543 14.309 26.181 1.00 56.34 89 GLU A N 1
ATOM 722 C CA . GLU A 1 89 ? -11.615 14.523 25.203 1.00 56.34 89 GLU A CA 1
ATOM 723 C C . GLU A 1 89 ? -11.337 15.753 24.327 1.00 56.34 89 GLU A C 1
ATOM 725 O O . GLU A 1 89 ? -11.857 16.842 24.566 1.00 56.34 89 GLU A O 1
ATOM 730 N N . LYS A 1 90 ? -10.493 15.598 23.310 1.00 47.22 90 LYS A N 1
ATOM 731 C CA . LYS A 1 90 ? -10.433 16.478 22.144 1.00 47.22 90 LYS A CA 1
ATOM 732 C C . LYS A 1 90 ? -10.145 15.617 20.917 1.00 47.22 90 LYS A C 1
ATOM 734 O O 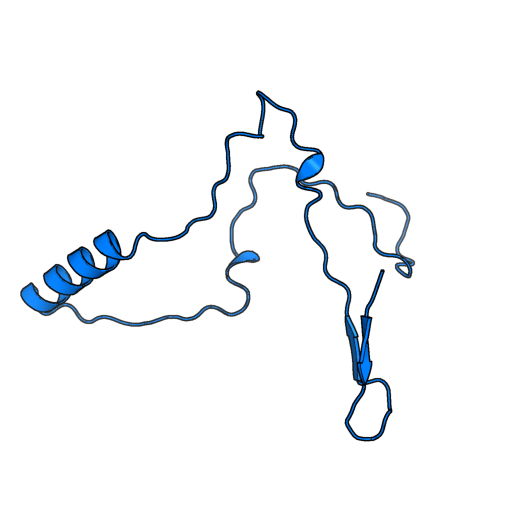. LYS A 1 90 ? -9.030 15.125 20.754 1.00 47.22 90 LYS A O 1
ATOM 739 N N . CYS A 1 91 ? -11.177 15.423 20.101 1.00 45.41 91 CYS A N 1
ATOM 740 C CA . CYS A 1 91 ? -11.054 15.086 18.687 1.00 45.41 91 CYS A CA 1
ATOM 741 C C . CYS A 1 91 ? -11.370 16.349 17.895 1.00 45.41 91 CYS A C 1
ATOM 743 O O . CYS A 1 91 ? -12.359 17.021 18.271 1.00 45.41 91 CYS A O 1
#

pLDDT: mean 76.25, std 14.76, range [45.41, 97.5]

Foldseek 3Di:
DWDFDADPVRHTPDIDDDFDFPLVVDDPPPCVPPPPPVDDDVVVVVVVVVVCVVVVHDDDDDDDDPPVVPDDDPDDTDTDDDPPDPDPPDD

Organism: NCBI:txid210225

Radius of gyration: 20.65 Å; chains: 1; bounding box: 43×37×51 Å

Sequence (91 aa):
MYTIKYKPDGSVERYKARLVAKGFSKKYGIDYLESFAPVAKMKIVRVVMSLAVMKEWRMYQLDVRNAFLNGDLEEEVYIHMPPGYEGPEKC

Secondary structure (DSSP, 8-state):
--EEEE-TTSSEEEEE------GGGPPTTTTSS--------HHHHHHHHHHHHHTTPPP-----TTGGGSS---S----PPPTT--S-S--